Protein AF-A0A0D7DV83-F1 (afdb_monomer_lite)

Secondary structure (DSSP, 8-state):
-HHHHTTT-------SSHHHHHHHTSTT-TT--S------HHHHHHHS--PPPP---SSBTTTTB--SEEEE-TTS-EEEE---BTTB--------TTSSHHHHHHHHHHHHTTSTT-------TT-TTHHHHHHTT-----SSSSSSSS-TTPPPP-TTTTTTSHHHHHHHHHHHHH-

Foldseek 3Di:
DVVCVVVVDDDDQDDPLNVLVVQCVDPPSVPSDSDDDDDDPVNVVVPPPDDDDPQEDQDQVLLRGGALDWDADVVRRTHGHHQDDPNDRDDDDDDDPPPCPLVVVLSSVLSQVVRPPDDDDDDDPVCSNVVSCVVVVHDDADQPCPVDVDDPRHDYDDQQPVCVDPVSVVVVVVVVVVD

Structure (mmCIF, N/CA/C/O backbone):
data_AF-A0A0D7DV83-F1
#
_entry.id   AF-A0A0D7DV83-F1
#
loop_
_atom_site.group_PDB
_atom_site.id
_atom_site.type_symbol
_atom_site.label_atom_id
_atom_site.label_alt_id
_atom_site.label_comp_id
_atom_site.label_asym_id
_atom_site.label_entity_id
_atom_site.label_seq_id
_atom_site.pdbx_PDB_ins_code
_atom_site.Cartn_x
_atom_site.Cartn_y
_atom_site.Cartn_z
_atom_site.occupancy
_atom_site.B_iso_or_equiv
_atom_site.auth_seq_id
_atom_site.auth_comp_id
_atom_site.auth_asym_id
_atom_site.auth_atom_id
_atom_site.pdbx_PDB_model_num
ATOM 1 N N . GLU A 1 1 ? 45.030 -10.279 -25.864 1.00 68.06 1 GLU A N 1
ATOM 2 C CA . GLU A 1 1 ? 44.880 -11.708 -25.518 1.00 68.06 1 GLU A CA 1
ATOM 3 C C . GLU A 1 1 ? 44.738 -11.946 -24.009 1.00 68.06 1 GLU A C 1
ATOM 5 O O . GLU A 1 1 ? 43.616 -12.177 -23.578 1.00 68.06 1 GLU A O 1
ATOM 10 N N . LYS A 1 2 ? 45.790 -11.768 -23.188 1.00 74.44 2 LYS A N 1
ATOM 11 C CA . LYS A 1 2 ? 45.758 -12.030 -21.725 1.00 74.44 2 LYS A CA 1
ATOM 12 C C . LYS A 1 2 ? 44.606 -11.366 -20.948 1.00 74.44 2 LYS A C 1
ATOM 14 O O . LYS A 1 2 ? 44.021 -11.991 -20.077 1.00 74.44 2 LYS A O 1
ATOM 19 N N . VAL A 1 3 ? 44.247 -10.122 -21.278 1.00 78.25 3 VAL A N 1
ATOM 20 C CA . VAL A 1 3 ? 43.139 -9.387 -20.622 1.00 78.25 3 VAL A CA 1
ATOM 21 C C . VAL A 1 3 ? 41.758 -9.976 -20.950 1.00 78.25 3 VAL A C 1
ATOM 23 O O . VAL A 1 3 ? 40.851 -9.907 -20.130 1.00 78.25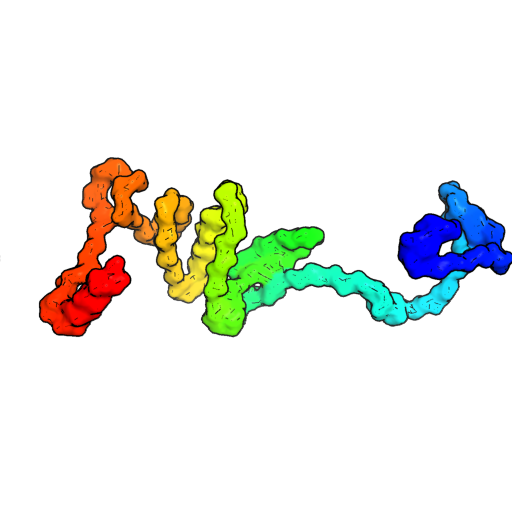 3 VAL A O 1
ATOM 26 N N . ILE A 1 4 ? 41.593 -10.552 -22.145 1.00 74.19 4 ILE A N 1
ATOM 27 C CA . ILE A 1 4 ? 40.327 -11.144 -22.607 1.00 74.19 4 ILE A CA 1
ATOM 28 C C . ILE A 1 4 ? 40.189 -12.569 -22.059 1.00 74.19 4 ILE A C 1
ATOM 30 O O . ILE A 1 4 ? 39.141 -12.919 -21.526 1.00 74.19 4 ILE A O 1
ATOM 34 N N . GLN A 1 5 ? 41.275 -13.346 -22.091 1.00 80.25 5 GLN A N 1
ATOM 35 C CA . GLN A 1 5 ? 41.336 -14.676 -21.476 1.00 80.25 5 GLN A CA 1
ATOM 36 C C . GLN A 1 5 ? 41.152 -14.631 -19.952 1.00 80.25 5 GLN A C 1
ATOM 38 O O . GLN A 1 5 ? 40.532 -15.524 -19.393 1.00 80.25 5 GLN A O 1
ATOM 43 N N . GLY A 1 6 ? 41.598 -13.561 -19.279 1.00 75.06 6 GLY A N 1
ATOM 44 C CA . GLY A 1 6 ? 41.336 -13.334 -17.850 1.00 75.06 6 GLY A CA 1
ATOM 45 C C . GLY A 1 6 ? 39.871 -13.036 -17.491 1.00 75.06 6 GLY A C 1
ATOM 46 O O . GLY A 1 6 ? 39.576 -12.810 -16.323 1.00 75.06 6 GLY A O 1
ATOM 47 N N . ARG A 1 7 ? 38.967 -12.999 -18.479 1.00 80.19 7 ARG A N 1
ATOM 48 C CA . ARG A 1 7 ? 37.507 -12.881 -18.315 1.00 80.19 7 ARG A CA 1
ATOM 49 C C . ARG A 1 7 ? 36.768 -14.116 -18.853 1.00 80.19 7 ARG A C 1
ATOM 51 O O . ARG A 1 7 ? 35.640 -13.990 -19.310 1.00 80.19 7 ARG A O 1
ATOM 58 N N . ASP A 1 8 ? 37.435 -15.270 -18.864 1.00 76.44 8 ASP A N 1
ATOM 59 C CA . ASP A 1 8 ? 36.915 -16.570 -19.319 1.00 76.44 8 ASP A CA 1
ATOM 60 C C . ASP A 1 8 ? 36.517 -16.651 -20.804 1.00 76.44 8 ASP A C 1
ATOM 62 O O . ASP A 1 8 ? 35.836 -17.581 -21.234 1.00 76.44 8 ASP A O 1
ATOM 66 N N . PHE A 1 9 ? 36.994 -15.721 -21.634 1.00 68.19 9 PHE A N 1
ATOM 67 C CA . PHE A 1 9 ? 36.820 -15.799 -23.083 1.00 68.19 9 PHE A CA 1
ATOM 68 C C . PHE A 1 9 ? 38.013 -16.488 -23.749 1.00 68.19 9 PHE A C 1
ATOM 70 O O . PHE A 1 9 ? 39.161 -16.058 -23.618 1.00 68.19 9 PHE A O 1
ATOM 77 N N . THR A 1 10 ? 37.748 -17.523 -24.547 1.00 76.38 10 THR A N 1
ATOM 78 C CA . THR A 1 10 ? 38.770 -18.141 -25.399 1.00 76.38 10 THR A CA 1
ATOM 79 C C . THR A 1 10 ? 39.093 -17.214 -26.571 1.00 76.38 10 THR A C 1
ATOM 81 O O . THR A 1 10 ? 38.262 -16.990 -27.448 1.00 76.38 10 THR A O 1
ATOM 84 N N . ALA A 1 11 ? 40.306 -16.664 -26.589 1.00 76.69 11 ALA A N 1
ATOM 85 C CA . ALA A 1 11 ? 40.811 -15.871 -27.704 1.00 76.69 11 ALA A CA 1
ATOM 86 C C . ALA A 1 11 ? 41.699 -16.732 -28.611 1.00 76.69 11 ALA A C 1
ATOM 88 O O . ALA A 1 11 ? 42.496 -17.524 -28.114 1.00 76.69 11 ALA A O 1
ATOM 89 N N . MET A 1 12 ? 41.589 -16.532 -29.924 1.00 79.50 12 MET A N 1
ATOM 90 C CA . MET A 1 12 ? 42.513 -17.072 -30.922 1.00 79.50 12 MET A CA 1
ATOM 91 C C . MET A 1 12 ? 43.077 -15.917 -31.762 1.00 79.50 12 MET A C 1
ATOM 93 O O . MET A 1 12 ? 42.339 -14.962 -32.030 1.00 79.50 12 MET A O 1
ATOM 97 N N . PRO A 1 13 ? 44.355 -15.960 -32.173 1.00 75.81 13 PRO A N 1
ATOM 98 C CA . PRO A 1 13 ? 44.886 -14.993 -33.124 1.00 75.81 13 PRO A CA 1
ATOM 99 C C . PRO A 1 13 ? 44.163 -15.147 -34.469 1.00 75.81 13 PRO A C 1
ATOM 101 O O . PRO A 1 13 ? 44.143 -16.233 -35.048 1.00 75.81 13 PRO A O 1
ATOM 104 N N . GLU A 1 14 ? 43.548 -14.067 -34.955 1.00 78.19 14 GLU A N 1
ATOM 105 C CA . GLU A 1 14 ? 42.899 -14.048 -36.269 1.00 78.19 14 GLU A CA 1
ATOM 106 C C . GLU A 1 14 ? 43.964 -14.111 -37.368 1.00 78.19 14 GLU A C 1
ATOM 108 O O . GLU A 1 14 ? 44.906 -13.319 -37.375 1.00 78.19 14 GLU A O 1
ATOM 113 N N . THR A 1 15 ? 43.812 -15.053 -38.298 1.00 76.94 15 THR A N 1
ATOM 114 C CA . THR A 1 15 ? 44.786 -15.310 -39.368 1.00 76.94 15 THR A CA 1
ATOM 115 C C . THR A 1 15 ? 44.231 -15.025 -40.757 1.00 76.94 15 THR A C 1
ATOM 117 O O . THR A 1 15 ? 44.976 -14.558 -41.612 1.00 76.94 15 THR A O 1
ATOM 120 N N . ILE A 1 16 ? 42.940 -15.274 -40.996 1.00 74.31 16 ILE A N 1
ATOM 121 C CA . ILE A 1 16 ? 42.331 -15.205 -42.331 1.00 74.31 16 ILE A CA 1
ATOM 122 C C . ILE A 1 16 ? 41.925 -13.766 -42.649 1.00 74.31 16 ILE A C 1
ATOM 124 O O . ILE A 1 16 ? 42.264 -13.250 -43.707 1.00 74.31 16 ILE A O 1
ATOM 128 N N . ASN A 1 17 ? 41.274 -13.096 -41.700 1.00 75.00 17 ASN A N 1
ATOM 129 C CA . ASN A 1 17 ? 40.831 -11.707 -41.839 1.00 75.00 17 ASN A CA 1
ATOM 130 C C . ASN A 1 17 ? 41.694 -10.756 -40.999 1.00 75.00 17 ASN A C 1
ATOM 132 O O . ASN A 1 17 ? 41.205 -9.749 -40.498 1.00 75.00 17 ASN A O 1
ATOM 136 N N . ALA A 1 18 ? 42.978 -11.075 -40.803 1.00 81.31 18 ALA A N 1
ATOM 137 C CA . ALA A 1 18 ? 43.861 -10.334 -39.898 1.00 81.31 18 ALA A CA 1
ATOM 138 C C . ALA A 1 18 ? 43.989 -8.844 -40.273 1.00 81.31 18 ALA A C 1
ATOM 140 O O . ALA A 1 18 ? 44.012 -7.980 -39.397 1.00 81.31 18 ALA A O 1
ATOM 141 N N . VAL A 1 19 ? 44.031 -8.542 -41.575 1.00 82.12 19 VAL A N 1
ATOM 142 C CA . VAL A 1 19 ? 44.117 -7.168 -42.093 1.00 82.12 19 VAL A CA 1
ATOM 143 C C . VAL A 1 19 ? 42.817 -6.406 -41.844 1.00 82.12 19 VAL A C 1
ATOM 145 O O . VAL A 1 19 ? 42.862 -5.297 -41.321 1.00 82.12 19 VAL A O 1
ATOM 148 N N . ASP A 1 20 ? 41.662 -7.011 -42.125 1.00 80.75 20 ASP A N 1
ATOM 149 C CA . ASP A 1 20 ? 40.357 -6.389 -41.875 1.00 80.75 20 ASP A CA 1
ATOM 150 C C . ASP A 1 20 ? 40.077 -6.241 -40.373 1.00 80.75 20 ASP A C 1
ATOM 152 O O . ASP A 1 20 ? 39.543 -5.228 -39.932 1.00 80.75 20 ASP A O 1
ATOM 156 N N . ALA A 1 21 ? 40.509 -7.201 -39.553 1.00 78.50 21 ALA A N 1
ATOM 157 C CA . ALA A 1 21 ? 40.456 -7.108 -38.095 1.00 78.50 21 ALA A CA 1
ATOM 158 C C . ALA A 1 21 ? 41.275 -5.944 -37.552 1.00 78.50 21 ALA A C 1
ATOM 160 O O . ALA A 1 21 ? 40.834 -5.235 -36.647 1.00 78.50 21 ALA A O 1
ATOM 161 N N . TRP A 1 22 ? 42.459 -5.731 -38.121 1.00 82.94 22 TRP A N 1
ATOM 162 C CA . TRP A 1 22 ? 43.294 -4.598 -37.771 1.00 82.94 22 TRP A CA 1
ATOM 163 C C . TRP A 1 22 ? 42.674 -3.279 -38.248 1.00 82.94 22 TRP A C 1
ATOM 165 O O . TRP A 1 22 ? 42.548 -2.350 -37.451 1.00 82.94 22 TRP A O 1
ATOM 175 N N . LEU A 1 23 ? 42.201 -3.203 -39.496 1.00 82.88 23 LEU A N 1
ATOM 176 C CA . LEU A 1 23 ? 41.534 -2.015 -40.037 1.00 82.88 23 LEU A CA 1
ATOM 177 C C . LEU A 1 23 ? 40.273 -1.646 -39.242 1.00 82.88 23 LEU A C 1
ATOM 179 O O . LEU A 1 23 ? 40.065 -0.471 -38.958 1.00 82.88 23 LEU A O 1
ATOM 183 N N . GLY A 1 24 ? 39.477 -2.627 -38.809 1.00 79.25 24 GLY A N 1
ATOM 184 C CA . GLY A 1 24 ? 38.272 -2.411 -37.999 1.00 79.25 24 GLY A CA 1
ATOM 185 C C . GLY A 1 24 ? 38.554 -1.913 -36.579 1.00 79.25 24 GLY A C 1
ATOM 186 O O . GLY A 1 24 ? 37.657 -1.395 -35.916 1.00 79.25 24 GLY A O 1
ATOM 187 N N . SER A 1 25 ? 39.802 -2.025 -36.110 1.00 78.44 25 SER A N 1
ATOM 188 C CA . SER A 1 25 ? 40.236 -1.439 -34.837 1.00 78.44 25 SER A CA 1
ATOM 189 C C . SER A 1 25 ? 40.543 0.062 -34.932 1.00 78.44 25 SER A C 1
ATOM 191 O O . SER A 1 25 ? 40.649 0.731 -33.902 1.00 78.44 25 SER A O 1
ATOM 193 N N . LEU A 1 26 ? 40.665 0.609 -36.151 1.00 82.19 26 LEU A N 1
ATOM 194 C CA . LEU A 1 26 ? 40.924 2.029 -36.376 1.00 82.19 26 LEU A CA 1
ATOM 195 C C . LEU A 1 26 ? 39.620 2.843 -36.290 1.00 82.19 26 LEU A C 1
ATOM 197 O O . LEU A 1 26 ? 38.652 2.541 -36.998 1.00 82.19 26 LEU A O 1
ATOM 201 N N . PRO A 1 27 ? 39.577 3.923 -35.487 1.00 74.88 27 PRO A N 1
ATOM 202 C CA . PRO A 1 27 ? 38.419 4.811 -35.437 1.00 74.88 27 PRO A CA 1
ATOM 203 C C . PRO A 1 27 ? 38.023 5.312 -36.837 1.00 74.88 27 PRO A C 1
ATOM 205 O O . PRO A 1 27 ? 38.855 5.832 -37.578 1.00 74.88 27 PRO A O 1
ATOM 208 N N . GLY A 1 28 ? 36.748 5.153 -37.205 1.00 77.50 28 GLY A N 1
ATOM 209 C CA . GLY A 1 28 ? 36.202 5.590 -38.499 1.00 77.50 28 GLY A CA 1
ATOM 210 C C . GLY A 1 28 ? 36.191 4.531 -39.612 1.00 77.50 28 GLY A C 1
ATOM 211 O O . GLY A 1 28 ? 35.527 4.744 -40.623 1.00 77.50 28 GLY A O 1
ATOM 212 N N . HIS A 1 29 ? 36.832 3.372 -39.429 1.00 73.38 29 HIS A N 1
ATOM 213 C CA . HIS A 1 29 ? 36.799 2.260 -40.393 1.00 73.38 29 HIS A CA 1
ATOM 214 C C . HIS A 1 29 ? 35.695 1.236 -40.066 1.00 73.38 29 HIS A C 1
ATOM 216 O O . HIS A 1 29 ? 35.953 0.087 -39.723 1.00 73.38 29 HIS A O 1
ATOM 222 N N . VAL A 1 30 ? 34.428 1.641 -40.205 1.00 65.75 30 VAL A N 1
ATOM 223 C CA . VAL A 1 30 ? 33.246 0.819 -39.841 1.00 65.75 30 VAL A CA 1
ATOM 224 C C . VAL A 1 30 ? 32.962 -0.373 -40.771 1.00 65.75 30 VAL A C 1
ATOM 226 O O . VAL A 1 30 ? 32.130 -1.217 -40.449 1.00 65.75 30 VAL A O 1
ATOM 229 N N . TYR A 1 31 ? 33.626 -0.446 -41.927 1.00 68.88 31 TYR A N 1
ATOM 230 C CA . TYR A 1 31 ? 33.357 -1.453 -42.964 1.00 68.88 31 TYR A CA 1
ATOM 231 C C . TYR A 1 31 ? 34.206 -2.721 -42.844 1.00 68.88 31 TYR A C 1
ATOM 233 O O . TYR A 1 31 ? 33.860 -3.743 -43.433 1.00 68.88 31 TYR A O 1
ATOM 241 N N . ALA A 1 32 ? 35.305 -2.674 -42.092 1.00 71.12 32 ALA A N 1
ATOM 242 C CA . ALA A 1 32 ? 36.201 -3.809 -41.941 1.00 71.12 32 ALA A CA 1
ATOM 243 C C . ALA A 1 32 ? 35.634 -4.764 -40.875 1.00 71.12 32 ALA A C 1
ATOM 245 O O . ALA A 1 32 ? 35.841 -4.593 -39.674 1.00 71.12 32 ALA A O 1
ATOM 246 N N . ASN A 1 33 ? 34.817 -5.724 -41.319 1.00 61.81 33 ASN A N 1
ATOM 247 C CA . ASN A 1 33 ? 34.103 -6.655 -40.451 1.0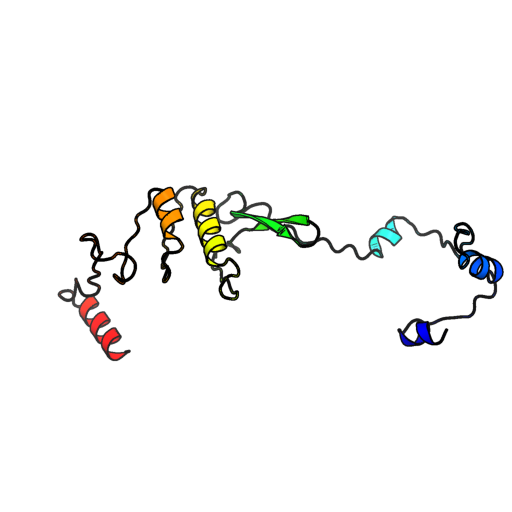0 61.81 33 ASN A CA 1
ATOM 248 C C . ASN A 1 33 ? 34.699 -8.065 -40.554 1.00 61.81 33 ASN A C 1
ATOM 250 O O . ASN A 1 33 ? 34.698 -8.681 -41.616 1.00 61.81 33 ASN A O 1
ATOM 254 N N . VAL A 1 34 ? 35.187 -8.585 -39.429 1.00 63.03 34 VAL A N 1
ATOM 255 C CA . VAL A 1 34 ? 36.049 -9.778 -39.386 1.00 63.03 34 VAL A CA 1
ATOM 256 C C . VAL A 1 34 ? 35.282 -11.087 -39.568 1.00 63.03 34 VAL A C 1
ATOM 258 O O . VAL A 1 34 ? 35.910 -12.103 -39.831 1.00 63.03 34 VAL A O 1
ATOM 261 N N . ARG A 1 35 ? 33.946 -11.094 -39.486 1.00 60.97 35 ARG A N 1
ATOM 262 C CA . ARG A 1 35 ? 33.056 -12.191 -39.921 1.00 60.97 35 ARG A CA 1
ATOM 263 C C . ARG A 1 35 ? 31.614 -11.762 -39.669 1.00 60.97 35 ARG A C 1
ATOM 265 O O . ARG A 1 35 ? 31.218 -11.588 -38.521 1.00 60.97 35 ARG A O 1
ATOM 272 N N . GLN A 1 36 ? 30.810 -11.670 -40.724 1.00 64.56 36 GLN A N 1
ATOM 273 C CA . GLN A 1 36 ? 29.352 -11.599 -40.614 1.00 64.56 36 GLN A CA 1
ATOM 274 C C . GLN A 1 36 ? 28.771 -12.979 -40.936 1.00 64.56 36 GLN A C 1
ATOM 276 O O . GLN A 1 36 ? 28.452 -13.238 -42.097 1.00 64.56 36 GLN A O 1
ATOM 281 N N . PRO A 1 37 ? 28.664 -13.912 -39.972 1.00 65.25 37 PRO A N 1
ATOM 282 C CA . PRO A 1 37 ? 27.875 -15.105 -40.218 1.00 65.25 37 PRO A CA 1
ATOM 283 C C . PRO A 1 37 ? 26.427 -14.650 -40.452 1.00 65.25 37 PRO A C 1
ATOM 285 O O . PRO A 1 37 ? 25.881 -13.938 -39.602 1.00 65.25 37 PRO A O 1
ATOM 288 N N . PRO A 1 38 ? 25.795 -15.001 -41.585 1.00 71.56 38 PRO A N 1
ATOM 289 C CA . PRO A 1 38 ? 24.388 -14.704 -41.778 1.00 71.56 38 PRO A CA 1
ATOM 290 C C . PRO A 1 38 ? 23.608 -15.452 -40.699 1.00 71.56 38 PRO A C 1
ATOM 292 O O . PRO A 1 38 ? 23.526 -16.680 -40.693 1.00 71.56 38 PRO A O 1
ATOM 295 N N . ILE A 1 39 ? 23.072 -14.698 -39.750 1.00 78.56 39 ILE A N 1
ATOM 296 C CA . ILE A 1 39 ? 22.183 -15.208 -38.723 1.00 78.56 39 ILE A CA 1
ATOM 297 C C . ILE A 1 39 ? 20.751 -14.919 -39.154 1.00 78.56 39 ILE A C 1
ATOM 299 O O . ILE A 1 39 ? 20.432 -13.811 -39.587 1.00 78.56 39 ILE A O 1
ATOM 303 N N . SER A 1 40 ? 19.869 -15.910 -39.054 1.00 87.88 40 SER A N 1
ATOM 304 C CA . SER A 1 40 ? 18.449 -15.651 -39.268 1.00 87.88 40 SER A CA 1
ATOM 305 C C . SER A 1 40 ? 17.926 -14.745 -38.151 1.00 87.88 40 SER A C 1
ATOM 307 O O . SER A 1 40 ? 18.316 -14.887 -36.991 1.00 87.88 40 SER A O 1
ATOM 309 N N . THR A 1 41 ? 16.991 -13.847 -38.468 1.00 78.88 41 THR A N 1
ATOM 310 C CA . THR A 1 41 ? 16.311 -13.011 -37.460 1.00 78.88 41 THR A CA 1
ATOM 311 C C . THR A 1 41 ? 15.701 -13.858 -36.339 1.00 78.88 41 THR A C 1
ATOM 313 O O . THR A 1 41 ? 15.656 -13.429 -35.193 1.00 78.88 41 THR A O 1
ATOM 316 N N . LEU A 1 42 ? 15.296 -15.091 -36.654 1.00 82.06 42 LEU A N 1
ATOM 317 C CA . LEU A 1 42 ? 14.736 -16.057 -35.713 1.00 82.06 42 LEU A CA 1
ATOM 318 C C . LEU A 1 42 ? 15.796 -16.619 -34.750 1.00 82.06 42 LEU A C 1
ATOM 320 O O . LEU A 1 42 ? 15.560 -16.677 -33.548 1.00 82.06 42 LEU A O 1
ATOM 324 N N . ASN A 1 43 ? 16.989 -16.970 -35.240 1.00 83.69 43 ASN A N 1
ATOM 325 C CA . ASN A 1 43 ? 18.100 -17.382 -34.375 1.00 83.69 43 ASN A CA 1
ATOM 326 C C . ASN A 1 43 ? 18.600 -16.213 -33.520 1.00 83.69 43 ASN A C 1
ATOM 328 O O . ASN A 1 43 ? 18.936 -16.402 -32.356 1.00 83.69 43 ASN A O 1
ATOM 332 N N . LEU A 1 44 ? 18.605 -15.001 -34.078 1.00 80.19 44 LEU A N 1
ATOM 333 C CA . LEU A 1 44 ? 18.936 -13.790 -33.338 1.00 80.19 44 LEU A CA 1
ATOM 334 C C . LEU A 1 44 ? 17.917 -13.531 -32.216 1.00 80.19 44 LEU A C 1
ATOM 336 O O . LEU A 1 44 ? 18.322 -13.324 -31.079 1.00 80.19 44 LEU A O 1
ATOM 340 N N . ALA A 1 45 ? 16.615 -13.618 -32.497 1.00 81.06 45 ALA A N 1
ATOM 341 C CA . ALA A 1 45 ? 15.563 -13.438 -31.494 1.00 81.06 45 ALA A CA 1
ATOM 342 C C . ALA A 1 45 ? 15.670 -14.433 -30.324 1.00 81.06 45 ALA A C 1
ATOM 344 O O . ALA A 1 45 ? 15.420 -14.050 -29.187 1.00 81.06 45 ALA A O 1
ATOM 345 N N . HIS A 1 46 ? 16.086 -15.679 -30.580 1.00 77.19 46 HIS A N 1
ATOM 346 C CA . HIS A 1 46 ? 16.290 -16.685 -29.529 1.00 77.19 46 HIS A CA 1
ATOM 347 C C . HIS A 1 46 ? 17.577 -16.497 -28.715 1.00 77.19 46 HIS A C 1
ATOM 349 O O . HIS A 1 46 ? 17.661 -16.998 -27.597 1.00 77.19 46 HIS A O 1
ATOM 355 N N . MET A 1 47 ? 18.586 -15.821 -29.267 1.00 76.75 47 MET A N 1
ATOM 356 C CA . MET A 1 47 ? 19.865 -15.601 -28.585 1.00 76.75 47 MET A CA 1
ATOM 357 C C . MET A 1 47 ? 19.975 -14.230 -27.924 1.00 76.75 47 MET A C 1
ATOM 359 O O . MET A 1 47 ? 20.822 -14.057 -27.049 1.00 76.75 47 MET A O 1
ATOM 363 N N . ILE A 1 48 ? 19.155 -13.252 -28.324 1.00 76.88 48 ILE A N 1
ATOM 364 C CA . ILE A 1 48 ? 19.120 -11.959 -27.644 1.00 76.88 48 ILE A CA 1
ATOM 365 C C . ILE A 1 48 ? 18.491 -12.172 -26.262 1.00 76.88 48 ILE A C 1
ATOM 367 O O . ILE A 1 48 ? 17.331 -12.580 -26.179 1.00 76.88 48 ILE A O 1
ATOM 371 N N . PRO A 1 49 ? 19.204 -11.851 -25.168 1.00 64.94 49 PRO A N 1
ATOM 372 C CA . PRO A 1 49 ? 18.601 -11.823 -23.848 1.00 64.94 49 PRO A CA 1
ATOM 373 C C . PRO A 1 49 ? 17.626 -10.640 -23.787 1.00 64.94 49 PRO A C 1
ATOM 375 O O . PRO A 1 49 ? 18.012 -9.506 -23.514 1.00 64.94 49 PRO A O 1
ATOM 378 N N . LEU A 1 50 ? 16.352 -10.894 -24.086 1.00 65.56 50 LEU A N 1
ATOM 379 C CA . LEU A 1 50 ? 15.273 -9.931 -23.898 1.00 65.56 50 LEU A CA 1
ATOM 380 C C . LEU A 1 50 ? 14.737 -10.085 -22.474 1.00 65.56 50 LEU A C 1
ATOM 382 O O . LEU A 1 50 ? 13.865 -10.909 -22.211 1.00 65.56 50 LEU A O 1
ATOM 386 N N . SER A 1 51 ? 15.257 -9.294 -21.539 1.00 68.31 51 SER A N 1
ATOM 387 C CA . SER A 1 51 ? 14.583 -9.062 -20.264 1.00 68.31 51 SER A CA 1
ATOM 388 C C . SER A 1 51 ? 13.694 -7.828 -20.403 1.00 68.31 51 SER A C 1
ATOM 390 O O . SER A 1 51 ? 14.162 -6.721 -20.660 1.00 68.31 51 SER A O 1
ATOM 392 N N . ALA A 1 52 ? 12.385 -8.017 -20.259 1.00 68.12 52 ALA A N 1
ATOM 393 C CA . ALA A 1 52 ? 11.449 -6.916 -20.077 1.00 68.12 52 ALA A CA 1
ATOM 394 C C . ALA A 1 52 ? 11.079 -6.835 -18.598 1.00 68.12 52 ALA A C 1
ATOM 396 O O . ALA A 1 52 ? 10.883 -7.858 -17.939 1.00 68.12 52 ALA A O 1
ATOM 397 N N . VAL A 1 53 ? 10.974 -5.616 -18.073 1.00 78.94 53 VAL A N 1
ATOM 398 C CA . VAL A 1 53 ? 10.461 -5.412 -16.720 1.00 78.94 53 VAL A CA 1
ATOM 399 C C . VAL A 1 53 ? 8.993 -5.834 -16.707 1.00 78.94 53 VAL A C 1
ATOM 401 O O . VAL A 1 53 ? 8.201 -5.357 -17.520 1.00 78.94 53 VAL A O 1
ATOM 404 N N . TRP A 1 54 ? 8.627 -6.747 -15.806 1.00 86.00 54 TRP A N 1
ATOM 405 C CA . TRP A 1 54 ? 7.236 -7.162 -15.650 1.00 86.00 54 TRP A CA 1
ATOM 406 C C . TRP A 1 54 ? 6.376 -5.953 -15.263 1.00 86.00 54 TRP A C 1
ATOM 408 O O . TRP A 1 54 ? 6.624 -5.302 -14.251 1.00 86.00 54 TRP A O 1
ATOM 418 N N . ALA A 1 55 ? 5.366 -5.645 -16.078 1.00 89.81 55 ALA A N 1
ATOM 419 C CA . ALA A 1 55 ? 4.550 -4.436 -15.949 1.00 89.81 55 ALA A CA 1
ATOM 420 C C . ALA A 1 55 ? 3.383 -4.570 -14.949 1.00 89.81 55 ALA A C 1
ATOM 422 O O . ALA A 1 55 ? 2.534 -3.676 -14.894 1.00 89.81 55 ALA A O 1
ATOM 423 N N . GLY A 1 56 ? 3.332 -5.664 -14.181 1.00 91.94 56 GLY A N 1
ATOM 424 C CA . GLY A 1 56 ? 2.237 -5.982 -13.263 1.00 91.94 56 GLY A CA 1
ATOM 425 C C . GLY A 1 56 ? 0.962 -6.474 -13.970 1.00 91.94 56 GLY A C 1
ATOM 426 O O . GLY A 1 56 ? 0.898 -6.469 -15.204 1.00 91.94 56 GLY A O 1
ATOM 427 N N . PRO A 1 57 ? -0.055 -6.919 -13.212 1.00 92.75 57 PRO A N 1
ATOM 428 C CA . PRO A 1 57 ? -1.323 -7.385 -13.770 1.00 92.75 57 PRO A CA 1
ATOM 429 C C . PRO A 1 57 ? -2.133 -6.232 -14.381 1.00 92.75 57 PRO A C 1
ATOM 431 O O . PRO A 1 57 ? -2.094 -5.096 -13.908 1.00 92.75 57 PRO A O 1
ATOM 434 N N . GLU A 1 58 ? -2.901 -6.511 -15.437 1.00 93.31 58 GLU A N 1
ATOM 435 C CA . GLU A 1 58 ? -3.716 -5.486 -16.108 1.00 93.31 58 GLU A CA 1
ATOM 436 C C . GLU A 1 58 ? -4.868 -4.962 -15.244 1.00 93.31 58 GLU A C 1
ATOM 438 O O . GLU A 1 58 ? -5.301 -3.823 -15.432 1.00 93.31 58 GLU A O 1
ATOM 443 N N . ARG A 1 59 ? -5.358 -5.788 -14.313 1.00 95.19 59 ARG A N 1
ATOM 444 C CA . ARG A 1 59 ? -6.489 -5.534 -13.414 1.00 95.19 59 ARG A CA 1
ATOM 445 C C . ARG A 1 59 ? -6.254 -6.204 -12.063 1.00 95.19 59 ARG A C 1
ATOM 447 O O . ARG A 1 59 ? -5.443 -7.118 -11.947 1.00 95.19 59 ARG A O 1
ATOM 454 N N . ASP A 1 60 ? -6.968 -5.744 -11.046 1.00 95.69 60 ASP A N 1
ATOM 455 C CA . ASP A 1 60 ? -7.142 -6.487 -9.802 1.00 95.69 60 ASP A CA 1
ATOM 456 C C . ASP A 1 60 ? -8.269 -7.512 -10.019 1.00 95.69 60 ASP A C 1
ATOM 458 O O . ASP A 1 60 ? -9.426 -7.131 -10.221 1.00 95.69 60 ASP A O 1
ATOM 462 N N . GLU A 1 61 ? -7.917 -8.801 -10.085 1.00 94.44 61 GLU A N 1
ATOM 463 C CA . GLU A 1 61 ? -8.869 -9.878 -10.393 1.00 94.44 61 GLU A CA 1
ATOM 464 C C . GLU A 1 61 ? -9.904 -10.069 -9.282 1.00 94.44 61 GLU A C 1
ATOM 466 O O . GLU A 1 61 ? -11.080 -10.265 -9.582 1.00 94.44 61 GLU A O 1
ATOM 471 N N . HIS A 1 62 ? -9.491 -9.940 -8.016 1.00 95.31 62 HIS A N 1
ATOM 472 C CA . HIS A 1 62 ? -10.378 -10.085 -6.863 1.00 95.31 62 HIS A CA 1
ATOM 473 C C . HIS A 1 62 ? -11.473 -9.025 -6.854 1.00 95.31 62 HIS A C 1
ATOM 475 O O . HIS A 1 62 ? -12.653 -9.327 -6.691 1.00 95.31 62 HIS A O 1
ATOM 481 N N . LEU A 1 63 ? -11.079 -7.771 -7.073 1.00 94.94 63 LEU A N 1
ATOM 482 C CA . LEU A 1 63 ? -12.004 -6.643 -7.094 1.00 94.94 63 LEU A CA 1
ATOM 483 C C . LEU A 1 63 ? -12.717 -6.482 -8.442 1.00 94.94 63 LEU A C 1
ATOM 485 O O . LEU A 1 63 ? -13.570 -5.604 -8.581 1.00 94.94 63 LEU A O 1
ATOM 489 N N . ALA A 1 64 ? -12.343 -7.278 -9.450 1.00 95.25 64 ALA A N 1
ATOM 490 C CA . ALA A 1 64 ? -12.760 -7.125 -10.840 1.00 95.25 64 ALA A CA 1
ATOM 491 C C . ALA A 1 64 ? -12.620 -5.669 -11.340 1.00 95.25 64 ALA A C 1
ATOM 493 O O . ALA A 1 64 ? -13.454 -5.160 -12.095 1.00 95.25 64 ALA A O 1
ATOM 494 N N . ALA A 1 65 ? -11.545 -4.980 -10.951 1.00 96.00 65 ALA A N 1
ATOM 495 C CA . ALA A 1 65 ? -11.377 -3.534 -11.118 1.00 96.00 65 ALA A CA 1
ATOM 496 C C . ALA A 1 65 ? -10.003 -3.171 -11.724 1.00 96.00 65 ALA A C 1
ATOM 498 O O . ALA A 1 65 ? -9.138 -4.038 -11.853 1.00 96.00 65 ALA A O 1
ATOM 499 N N . PRO A 1 66 ? -9.779 -1.917 -12.168 1.00 96.88 66 PRO A N 1
ATOM 500 C CA . PRO A 1 66 ? -8.444 -1.456 -12.563 1.00 96.88 66 PRO A CA 1
ATOM 501 C C . PRO A 1 66 ? -7.421 -1.609 -11.420 1.00 96.88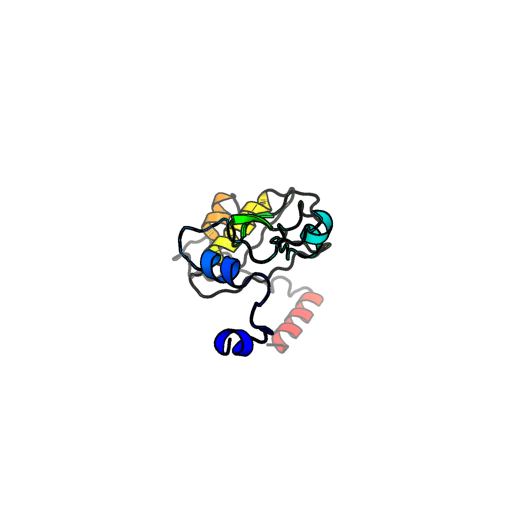 66 PRO A C 1
ATOM 503 O O . PRO A 1 66 ? -7.834 -1.655 -10.266 1.00 96.88 66 PRO A O 1
ATOM 506 N N . PRO A 1 67 ? -6.106 -1.647 -11.706 1.00 97.06 67 PRO A N 1
ATOM 507 C CA . PRO A 1 67 ? -5.073 -1.721 -10.675 1.00 97.06 67 PRO A CA 1
ATOM 508 C C . PRO A 1 67 ? -5.116 -0.498 -9.750 1.00 97.06 67 PRO A C 1
ATOM 510 O O . PRO A 1 67 ? -5.538 0.598 -10.146 1.00 97.06 67 PRO A O 1
ATOM 513 N N . LEU A 1 68 ? -4.620 -0.675 -8.522 1.00 97.25 68 LEU A N 1
ATOM 514 C CA . LEU A 1 68 ? -4.667 0.343 -7.476 1.00 97.25 68 LEU A CA 1
ATOM 515 C C . LEU A 1 68 ? -3.961 1.625 -7.912 1.00 97.25 68 LEU A C 1
ATOM 517 O O . LEU A 1 68 ? -4.509 2.710 -7.742 1.00 97.25 68 LEU A O 1
ATOM 521 N N . LEU A 1 69 ? -2.758 1.514 -8.472 1.00 96.62 69 LEU A N 1
ATOM 522 C CA . LEU A 1 69 ? -2.002 2.659 -8.973 1.00 96.62 69 LEU A CA 1
ATOM 523 C C . LEU A 1 69 ? -1.011 2.255 -10.061 1.00 96.62 69 LEU A C 1
ATOM 525 O O . LEU A 1 69 ? -0.695 1.079 -10.242 1.00 96.62 69 LEU A O 1
ATOM 529 N N . PHE A 1 70 ? -0.501 3.266 -10.759 1.00 95.19 70 PHE A N 1
ATOM 530 C CA . PHE A 1 70 ? 0.588 3.117 -11.712 1.00 95.19 70 PHE A CA 1
ATOM 531 C C . PHE A 1 70 ? 1.878 3.671 -11.109 1.00 95.19 70 PHE A C 1
ATOM 533 O O . PHE A 1 70 ? 1.943 4.838 -10.724 1.00 95.19 70 PHE A O 1
ATOM 540 N N . GLY A 1 71 ? 2.898 2.823 -11.030 1.00 92.69 71 GLY A N 1
ATOM 541 C CA . GLY A 1 71 ? 4.265 3.190 -10.690 1.00 92.69 71 GLY A CA 1
ATOM 542 C C . GLY A 1 71 ? 5.138 3.303 -11.936 1.00 92.69 71 GLY A C 1
ATOM 543 O O . GLY A 1 71 ? 4.787 2.828 -13.015 1.00 92.69 71 GLY A O 1
ATOM 544 N N . LYS A 1 72 ? 6.308 3.917 -11.784 1.00 90.94 72 LYS A N 1
ATOM 545 C CA . LYS A 1 72 ? 7.355 3.924 -12.807 1.00 90.94 72 LYS A CA 1
ATOM 546 C C . LYS A 1 72 ? 8.466 2.980 -12.362 1.00 90.94 72 LYS A C 1
ATOM 548 O O . LYS A 1 72 ? 9.018 3.179 -11.282 1.00 90.94 72 LYS A O 1
ATOM 553 N N . THR A 1 73 ? 8.806 1.986 -13.178 1.00 87.19 73 THR A N 1
ATOM 554 C CA . THR A 1 73 ? 9.968 1.133 -12.901 1.00 87.19 73 THR A CA 1
ATOM 555 C C . THR A 1 73 ? 11.268 1.819 -13.293 1.00 87.19 73 THR A C 1
ATOM 557 O O . THR A 1 73 ? 11.296 2.808 -14.038 1.00 87.19 73 THR A O 1
ATOM 560 N N . GLU A 1 74 ? 12.374 1.223 -12.865 1.00 79.62 74 GLU A N 1
ATOM 561 C CA . GLU A 1 74 ? 13.661 1.441 -13.510 1.00 79.62 74 GLU A CA 1
ATOM 562 C C . GLU A 1 74 ? 13.530 1.154 -15.021 1.00 79.62 74 GLU A C 1
ATOM 564 O O . GLU A 1 74 ? 12.865 0.198 -15.427 1.00 79.62 74 GLU A O 1
ATOM 569 N N . GLY A 1 75 ? 14.039 2.052 -15.869 1.00 80.44 75 GLY A N 1
ATOM 570 C CA . GLY A 1 75 ? 13.837 1.984 -17.326 1.00 80.44 75 GLY A CA 1
ATOM 571 C C . GLY A 1 75 ? 12.540 2.617 -17.857 1.00 80.44 75 GLY A C 1
ATOM 572 O O . GLY A 1 75 ? 12.273 2.533 -19.049 1.00 80.44 75 GLY A O 1
ATOM 573 N N . SER A 1 76 ? 11.755 3.307 -17.019 1.00 82.00 76 SER A N 1
ATOM 574 C CA . SER A 1 76 ? 10.538 4.044 -17.422 1.00 82.00 76 SER A CA 1
ATOM 575 C C . SER A 1 76 ? 9.373 3.192 -17.938 1.00 82.00 76 SER A C 1
ATOM 577 O O . SER A 1 76 ? 8.472 3.727 -18.582 1.00 82.00 76 SER A O 1
ATOM 579 N N . THR A 1 77 ? 9.342 1.898 -17.613 1.00 85.75 77 THR A N 1
ATOM 580 C CA . THR A 1 77 ? 8.176 1.057 -17.910 1.00 85.75 77 THR A CA 1
ATOM 581 C C . THR A 1 77 ? 7.060 1.367 -16.900 1.00 85.75 77 THR A C 1
ATOM 583 O O . THR A 1 77 ? 7.326 1.412 -15.695 1.00 85.75 77 THR A O 1
ATOM 586 N N . PRO A 1 78 ? 5.814 1.623 -17.342 1.00 90.56 78 PRO A N 1
ATOM 587 C CA . PRO A 1 78 ? 4.678 1.736 -16.432 1.00 90.56 78 PRO A CA 1
ATOM 588 C C . PRO A 1 78 ? 4.414 0.403 -15.721 1.00 90.56 78 PRO A C 1
ATOM 590 O O . PRO A 1 78 ? 4.239 -0.624 -16.374 1.00 90.56 78 PRO A O 1
ATOM 593 N N . PHE A 1 79 ? 4.345 0.428 -14.393 1.00 94.69 79 PHE A N 1
ATOM 594 C CA . PHE A 1 79 ? 4.025 -0.724 -13.554 1.00 94.69 79 PHE A CA 1
ATOM 595 C C . PHE A 1 79 ? 2.633 -0.590 -12.956 1.00 94.69 79 PHE A C 1
ATOM 597 O O . PHE A 1 79 ? 2.319 0.417 -12.328 1.00 94.69 79 PHE A O 1
ATOM 604 N N . ARG A 1 80 ? 1.806 -1.613 -13.132 1.00 96.06 80 ARG A N 1
ATOM 605 C CA . ARG A 1 80 ? 0.460 -1.708 -12.572 1.00 96.06 80 ARG A CA 1
ATOM 606 C C . ARG A 1 80 ? 0.533 -2.401 -11.224 1.00 96.06 80 ARG A C 1
ATOM 608 O O . ARG A 1 80 ? 0.865 -3.578 -11.147 1.00 96.06 80 ARG A O 1
ATOM 615 N N . PHE A 1 81 ? 0.228 -1.668 -10.165 1.00 95.56 81 PHE A N 1
ATOM 616 C CA . PHE A 1 81 ? 0.248 -2.208 -8.815 1.00 95.56 81 PHE A CA 1
ATOM 617 C C . PHE A 1 81 ? -1.161 -2.623 -8.388 1.00 95.56 81 PHE A C 1
ATOM 619 O O . PHE A 1 81 ? -2.041 -1.771 -8.277 1.00 95.56 81 PHE A O 1
ATOM 626 N N . SER A 1 82 ? -1.352 -3.916 -8.129 1.00 95.75 82 SER A N 1
ATOM 627 C CA . SER A 1 82 ? -2.552 -4.492 -7.505 1.00 95.75 82 SER A CA 1
ATOM 628 C C . SER A 1 82 ? -2.170 -5.113 -6.163 1.00 95.75 82 SER A C 1
ATOM 630 O O . SER A 1 82 ? -1.060 -5.623 -6.022 1.00 95.75 82 SER A O 1
ATOM 632 N N . LE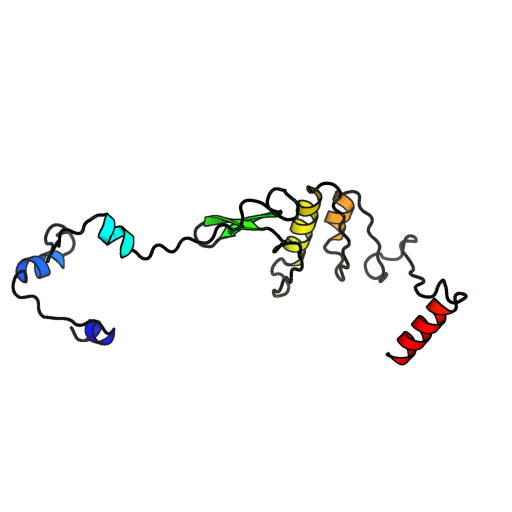U A 1 83 ? -3.072 -5.049 -5.180 1.00 94.44 83 LEU A N 1
ATOM 633 C CA . LEU A 1 83 ? -2.806 -5.562 -3.829 1.00 94.44 83 LEU A CA 1
ATOM 634 C C . LEU A 1 83 ? -3.051 -7.062 -3.715 1.00 94.44 83 LEU A C 1
ATOM 636 O O . LEU A 1 83 ? -2.374 -7.728 -2.936 1.00 94.44 83 LEU A O 1
ATOM 640 N N . HIS A 1 84 ? -4.036 -7.572 -4.455 1.00 95.88 84 HIS A N 1
ATOM 641 C CA . HIS A 1 84 ? -4.520 -8.929 -4.268 1.00 95.88 84 HIS A CA 1
ATOM 642 C C . HIS A 1 84 ? -3.689 -9.950 -5.041 1.00 95.88 84 HIS A C 1
ATOM 644 O O . HIS A 1 84 ? -3.399 -9.780 -6.228 1.00 95.88 84 HIS A O 1
ATOM 650 N N . VAL A 1 85 ? -3.366 -11.046 -4.360 1.00 92.88 85 VAL A N 1
ATOM 651 C CA . VAL A 1 85 ? -2.938 -12.305 -4.969 1.00 92.88 85 VAL A CA 1
ATOM 652 C C . VAL A 1 85 ? -4.021 -13.330 -4.659 1.00 92.88 85 VAL A C 1
ATOM 654 O O . VAL A 1 85 ? -4.203 -13.709 -3.503 1.00 92.88 85 VAL A O 1
ATOM 657 N N . GLY A 1 86 ? -4.778 -13.742 -5.678 1.00 92.62 86 GLY A N 1
ATOM 658 C CA . GLY A 1 86 ? -6.049 -14.424 -5.436 1.00 92.62 86 GLY A CA 1
ATOM 659 C C . GLY A 1 86 ? -7.006 -13.466 -4.733 1.00 92.62 86 GLY A C 1
ATOM 660 O O . GLY A 1 86 ? -7.228 -12.372 -5.231 1.00 92.62 86 GLY A O 1
ATOM 661 N N . ASP A 1 87 ? -7.527 -13.846 -3.573 1.00 93.88 87 ASP A N 1
ATOM 662 C CA . ASP A 1 87 ? -8.417 -13.043 -2.726 1.00 93.88 87 ASP A CA 1
ATOM 663 C C . ASP A 1 87 ? -7.713 -12.337 -1.552 1.00 93.88 87 ASP A C 1
ATOM 665 O O . ASP A 1 87 ? -8.346 -11.606 -0.792 1.00 93.88 87 ASP A O 1
ATOM 669 N N . VAL A 1 88 ? -6.397 -12.508 -1.400 1.00 95.62 88 VAL A N 1
ATOM 670 C CA . VAL A 1 88 ? -5.640 -11.986 -0.253 1.00 95.62 88 VAL A CA 1
ATOM 671 C C . VAL A 1 88 ? -4.910 -10.695 -0.616 1.00 95.62 88 VAL A C 1
ATOM 673 O O . VAL A 1 88 ? -4.065 -10.691 -1.506 1.00 95.62 88 VAL A O 1
ATOM 676 N N . GLY A 1 89 ? -5.189 -9.607 0.114 1.00 93.25 89 GLY A N 1
ATOM 677 C CA . GLY A 1 89 ? -4.595 -8.273 -0.091 1.00 93.25 89 GLY A CA 1
ATOM 678 C C . GLY A 1 89 ? -3.553 -7.830 0.952 1.00 93.25 89 GLY A C 1
ATOM 679 O O . GLY A 1 89 ? -3.265 -6.636 1.070 1.00 93.25 89 GLY A O 1
ATOM 680 N N . HIS A 1 90 ? -3.014 -8.742 1.769 1.00 95.88 90 HIS A N 1
ATOM 681 C CA . HIS A 1 90 ? -2.050 -8.388 2.819 1.00 95.88 90 HIS A CA 1
ATOM 682 C C . HIS A 1 90 ? -0.746 -7.837 2.238 1.00 95.88 90 HIS A C 1
ATOM 684 O O . HIS A 1 90 ? -0.089 -8.476 1.423 1.00 95.88 90 HIS A O 1
ATOM 690 N N . THR A 1 91 ? -0.349 -6.650 2.699 1.00 94.88 91 THR A N 1
ATOM 691 C CA . THR A 1 91 ? 0.813 -5.928 2.174 1.00 94.88 91 THR A CA 1
ATOM 692 C C . THR A 1 91 ? 1.664 -5.387 3.318 1.00 94.88 91 THR A C 1
ATOM 694 O O . THR A 1 91 ? 1.143 -4.764 4.240 1.00 94.88 91 THR A O 1
ATOM 697 N N . LEU A 1 92 ? 2.983 -5.583 3.235 1.00 95.56 92 LEU A N 1
ATOM 698 C CA . LEU A 1 92 ? 3.968 -5.016 4.156 1.00 95.56 92 LEU A CA 1
ATOM 699 C C . LEU A 1 92 ? 4.825 -3.982 3.419 1.00 95.56 92 LEU A C 1
ATOM 701 O O . LEU A 1 92 ? 5.459 -4.297 2.414 1.00 95.56 92 LEU A O 1
ATOM 705 N N . VAL A 1 93 ? 4.881 -2.756 3.941 1.00 95.12 93 VAL A N 1
ATOM 706 C CA . VAL A 1 93 ? 5.717 -1.674 3.398 1.00 95.12 93 VAL A CA 1
ATOM 707 C C . VAL A 1 93 ? 6.853 -1.379 4.373 1.00 95.12 93 VAL A C 1
ATOM 709 O O . VAL A 1 93 ? 6.617 -0.947 5.500 1.00 95.12 93 VAL A O 1
ATOM 712 N N . VAL A 1 94 ? 8.097 -1.572 3.928 1.00 96.12 94 VAL A N 1
ATOM 713 C CA . VAL A 1 94 ? 9.308 -1.364 4.739 1.00 96.12 94 VAL A CA 1
ATOM 714 C C . VAL A 1 94 ? 10.188 -0.293 4.105 1.00 96.12 94 VAL A C 1
ATOM 716 O O . VAL A 1 94 ? 10.324 -0.212 2.889 1.00 96.12 94 VAL A O 1
ATOM 719 N N . GLY A 1 95 ? 10.802 0.540 4.940 1.00 94.94 95 GLY A N 1
ATOM 720 C CA . GLY A 1 95 ? 11.730 1.583 4.511 1.00 94.94 95 GLY A CA 1
ATOM 721 C C . GLY A 1 95 ? 12.166 2.465 5.682 1.00 94.94 95 GLY A C 1
ATOM 722 O O . GLY A 1 95 ? 11.498 2.468 6.722 1.00 94.94 95 GLY A O 1
ATOM 723 N N . PRO A 1 96 ? 13.255 3.238 5.550 1.00 95.44 96 PRO A N 1
ATOM 724 C CA . PRO A 1 96 ? 13.721 4.126 6.610 1.00 95.44 96 PRO A CA 1
ATOM 725 C C . PRO A 1 96 ? 12.749 5.294 6.851 1.00 95.44 96 PRO A C 1
ATOM 727 O O . PRO A 1 96 ? 11.802 5.535 6.089 1.00 95.44 96 PRO A O 1
ATOM 730 N N . THR A 1 97 ? 12.935 6.015 7.955 1.00 92.56 97 THR A N 1
ATOM 731 C CA . THR A 1 97 ? 12.215 7.273 8.211 1.00 92.56 97 THR A CA 1
ATOM 732 C C . THR A 1 97 ? 12.525 8.278 7.101 1.00 92.56 97 THR A C 1
ATOM 734 O O . THR A 1 97 ? 13.653 8.349 6.625 1.00 92.56 97 THR A O 1
ATOM 737 N N . GLY A 1 98 ? 11.512 9.014 6.637 1.00 92.31 98 GLY A N 1
ATOM 738 C CA . GLY A 1 98 ? 11.664 9.975 5.538 1.00 92.31 98 GLY A CA 1
ATOM 739 C C . GLY A 1 98 ? 11.623 9.382 4.122 1.00 92.31 98 GLY A C 1
ATOM 740 O O . GLY A 1 98 ? 11.530 10.141 3.169 1.00 92.31 98 GLY A O 1
ATOM 741 N N . ALA A 1 99 ? 11.580 8.054 3.950 1.00 95.25 99 ALA A N 1
ATOM 742 C CA . ALA A 1 99 ? 11.500 7.419 2.623 1.00 95.25 99 ALA A CA 1
ATOM 743 C C . ALA A 1 99 ? 10.128 7.539 1.923 1.00 95.25 99 ALA A C 1
ATOM 745 O O . ALA A 1 99 ? 9.917 6.945 0.871 1.00 95.25 99 ALA A O 1
ATOM 746 N N . GLY A 1 100 ? 9.167 8.250 2.520 1.00 94.88 100 GLY A N 1
ATOM 747 C CA . GLY A 1 100 ? 7.834 8.434 1.940 1.00 94.88 100 GLY A CA 1
ATOM 748 C C . GLY A 1 100 ? 6.826 7.316 2.227 1.00 94.88 100 GLY A C 1
ATOM 749 O O . GLY A 1 100 ? 5.780 7.287 1.589 1.00 94.88 100 GLY A O 1
ATOM 750 N N . LYS A 1 101 ? 7.072 6.427 3.203 1.00 96.00 101 LYS A N 1
ATOM 751 C CA . LYS A 1 101 ? 6.124 5.354 3.582 1.00 96.00 101 LYS A CA 1
ATOM 752 C C . LYS A 1 101 ? 4.706 5.872 3.860 1.00 96.00 101 LYS A C 1
ATOM 754 O O . LYS A 1 101 ? 3.752 5.358 3.291 1.00 96.00 101 LYS A O 1
ATOM 759 N N . SER A 1 102 ? 4.572 6.911 4.689 1.00 95.25 102 SER A N 1
ATOM 760 C CA . SER A 1 102 ? 3.270 7.514 5.011 1.00 95.25 102 SER A CA 1
ATOM 761 C C . SER A 1 102 ? 2.582 8.107 3.783 1.00 95.25 102 SER A C 1
ATOM 763 O O . SER A 1 102 ? 1.377 7.959 3.620 1.00 95.25 102 SER A O 1
ATOM 765 N N . VAL A 1 103 ? 3.356 8.723 2.882 1.00 96.12 103 VAL A N 1
ATOM 766 C CA . VAL A 1 103 ? 2.838 9.272 1.620 1.00 96.12 103 VAL A CA 1
ATOM 767 C C . VAL A 1 103 ? 2.314 8.150 0.726 1.00 96.12 103 VAL A C 1
ATOM 769 O O . VAL A 1 103 ? 1.219 8.267 0.183 1.00 96.12 103 VAL A O 1
ATOM 772 N N . LEU A 1 104 ? 3.057 7.045 0.612 1.00 96.31 104 LEU A N 1
ATOM 773 C CA . LEU A 1 104 ? 2.631 5.868 -0.143 1.00 96.31 104 LEU A CA 1
ATOM 774 C C . LEU A 1 104 ? 1.343 5.266 0.434 1.00 96.31 104 LEU A C 1
ATOM 776 O O . LEU A 1 104 ? 0.409 5.022 -0.321 1.00 96.31 104 LEU A O 1
ATOM 780 N N . LEU A 1 105 ? 1.261 5.071 1.753 1.00 96.56 105 LEU A N 1
ATOM 781 C CA . LEU A 1 105 ? 0.068 4.515 2.401 1.00 96.56 105 LEU A CA 1
ATOM 782 C C . LEU A 1 105 ? -1.158 5.425 2.240 1.00 96.56 105 LEU A C 1
ATOM 784 O O . LEU A 1 105 ? -2.238 4.936 1.915 1.00 96.56 105 LEU A O 1
ATOM 788 N N . ALA A 1 106 ? -0.995 6.742 2.394 1.00 97.00 106 ALA A N 1
ATOM 789 C CA . ALA A 1 106 ? -2.072 7.700 2.153 1.00 97.00 106 ALA A CA 1
ATOM 790 C C . ALA A 1 106 ? -2.522 7.687 0.683 1.00 97.00 106 ALA A C 1
ATOM 792 O O . ALA A 1 106 ? -3.720 7.662 0.406 1.00 97.00 106 ALA A O 1
ATOM 793 N N . LEU A 1 107 ? -1.581 7.635 -0.268 1.00 97.00 107 LEU A N 1
ATOM 794 C CA . LEU A 1 107 ? -1.896 7.491 -1.688 1.00 97.00 107 LEU A CA 1
ATOM 795 C C . LEU A 1 107 ? -2.675 6.198 -1.946 1.00 97.00 107 LEU A C 1
ATOM 797 O O . LEU A 1 107 ? -3.712 6.237 -2.598 1.00 97.00 107 LEU A O 1
ATOM 801 N N . MET A 1 108 ? -2.208 5.066 -1.420 1.00 97.19 108 MET A N 1
ATOM 802 C CA . MET A 1 108 ? -2.880 3.775 -1.559 1.00 97.19 108 MET A CA 1
ATOM 803 C C . MET A 1 108 ? -4.306 3.821 -1.002 1.00 97.19 108 MET A C 1
ATOM 805 O O . MET A 1 108 ? -5.228 3.394 -1.692 1.00 97.19 108 MET A O 1
ATOM 809 N N . ALA A 1 109 ? -4.508 4.403 0.183 1.00 97.06 109 ALA A N 1
ATOM 810 C CA . ALA A 1 109 ? -5.829 4.592 0.779 1.00 97.06 109 ALA A CA 1
ATOM 811 C C . ALA A 1 109 ? -6.756 5.426 -0.122 1.00 97.06 109 ALA A C 1
ATOM 813 O O . ALA A 1 109 ? -7.877 5.008 -0.411 1.00 97.06 109 ALA A O 1
ATOM 814 N N . LEU A 1 110 ? -6.278 6.568 -0.628 1.00 96.94 110 LEU A N 1
ATOM 815 C CA . LEU A 1 110 ? -7.039 7.427 -1.542 1.00 96.94 110 LEU A CA 1
ATOM 816 C C . LEU A 1 110 ? -7.391 6.707 -2.849 1.00 96.94 110 LEU A C 1
ATOM 818 O O . LEU A 1 110 ? -8.519 6.802 -3.329 1.00 96.94 110 LEU A O 1
ATOM 822 N N . GLN A 1 111 ? -6.448 5.958 -3.421 1.00 97.00 111 GLN A N 1
ATOM 823 C CA . GLN A 1 111 ? -6.697 5.190 -4.640 1.00 97.00 111 GLN A CA 1
ATOM 824 C C . GLN A 1 111 ? -7.696 4.053 -4.410 1.00 97.00 111 GLN A C 1
ATOM 826 O O . GLN A 1 111 ? -8.522 3.795 -5.288 1.00 97.00 111 GLN A O 1
ATOM 831 N N . PHE A 1 112 ? -7.652 3.410 -3.240 1.00 96.81 112 PHE A N 1
ATOM 832 C CA . PHE A 1 112 ? -8.550 2.317 -2.869 1.00 96.81 112 PHE A CA 1
ATOM 833 C C . PHE A 1 112 ? -10.005 2.783 -2.754 1.00 96.81 112 PHE A C 1
ATOM 835 O O . PHE A 1 112 ? -10.922 2.041 -3.098 1.00 96.81 112 PHE A O 1
ATOM 842 N N . ARG A 1 113 ? -10.230 4.052 -2.378 1.00 95.75 113 ARG A N 1
ATOM 843 C CA . ARG A 1 113 ? -11.570 4.663 -2.319 1.00 95.75 113 ARG A CA 1
ATOM 844 C C . ARG A 1 113 ? -12.307 4.705 -3.660 1.00 95.75 113 ARG A C 1
ATOM 846 O O . ARG A 1 113 ? -13.516 4.914 -3.671 1.00 95.75 113 ARG A O 1
ATOM 853 N N . ARG A 1 114 ? -11.615 4.485 -4.784 1.00 95.31 114 ARG A N 1
ATOM 854 C CA . ARG A 1 114 ? -12.238 4.374 -6.114 1.00 95.31 114 ARG A CA 1
ATOM 855 C C . ARG A 1 114 ? -12.997 3.061 -6.309 1.00 95.31 114 ARG A C 1
ATOM 857 O O . ARG A 1 114 ? -13.831 2.983 -7.207 1.00 95.31 114 ARG A O 1
ATOM 864 N N . TYR A 1 115 ? -12.716 2.037 -5.503 1.00 96.00 115 TYR A N 1
ATOM 865 C CA . TYR A 1 115 ? -13.452 0.780 -5.555 1.00 96.00 115 TYR A CA 1
ATOM 866 C C . TYR A 1 115 ? -14.795 0.914 -4.836 1.00 96.00 115 TYR A C 1
ATOM 868 O O . TYR A 1 115 ? -14.883 1.476 -3.737 1.00 96.00 115 TYR A O 1
ATOM 876 N N . ALA A 1 116 ? -15.847 0.398 -5.471 1.00 94.69 116 ALA A N 1
ATOM 877 C CA . ALA A 1 116 ? -17.204 0.453 -4.945 1.00 94.69 116 ALA A CA 1
ATOM 878 C C . ALA A 1 116 ? -17.289 -0.262 -3.589 1.00 94.69 116 ALA A C 1
ATOM 880 O O . ALA A 1 116 ? -16.777 -1.366 -3.432 1.00 94.69 116 ALA A O 1
ATOM 881 N N . GLY A 1 117 ? -17.917 0.384 -2.603 1.00 93.94 117 GLY A N 1
ATOM 882 C CA . GLY A 1 117 ? -18.076 -0.187 -1.261 1.00 93.94 117 GLY A CA 1
ATOM 883 C C . GLY A 1 117 ? -16.783 -0.309 -0.447 1.00 93.94 117 GLY A C 1
ATOM 884 O O . GLY A 1 117 ? -16.807 -0.910 0.621 1.00 93.94 117 GLY A O 1
ATOM 885 N N . SER A 1 118 ? -15.664 0.255 -0.913 1.00 95.19 118 SER A N 1
ATOM 886 C CA . SER A 1 118 ? -14.406 0.245 -0.161 1.00 95.19 118 SER A CA 1
ATOM 887 C C . SER A 1 118 ? -14.570 0.880 1.223 1.00 95.19 118 SER A C 1
ATOM 889 O O . SER A 1 118 ? -15.279 1.871 1.390 1.00 95.19 118 SER A O 1
ATOM 891 N N . GLN A 1 119 ? -13.868 0.351 2.220 1.00 95.69 119 GLN A N 1
ATOM 892 C CA . GLN A 1 119 ? -13.723 0.967 3.538 1.00 95.69 119 GLN A CA 1
ATOM 893 C C . GLN A 1 119 ? -12.241 0.982 3.896 1.00 95.69 119 GLN A C 1
ATOM 895 O O . GLN A 1 119 ? -11.513 0.048 3.565 1.00 95.69 119 GLN A O 1
ATOM 900 N N . VAL A 1 120 ? -11.785 2.058 4.534 1.00 96.50 1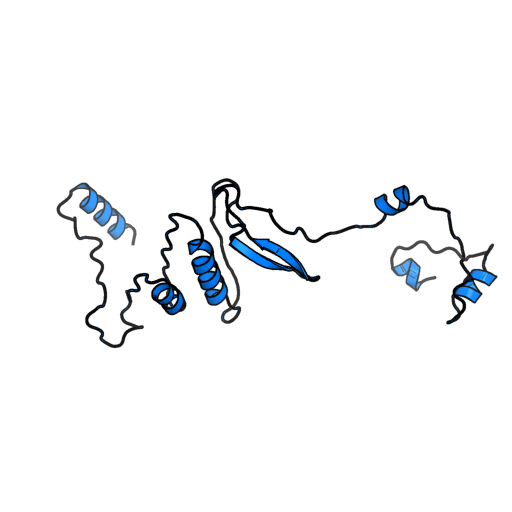20 VAL A N 1
ATOM 901 C CA . VAL A 1 120 ? -10.391 2.204 4.955 1.00 96.50 120 VAL A CA 1
ATOM 902 C C . VAL A 1 120 ? -10.386 2.536 6.436 1.00 96.50 120 VAL A C 1
ATOM 904 O O . VAL A 1 120 ? -10.930 3.558 6.840 1.00 96.50 120 VAL A O 1
ATOM 907 N N . PHE A 1 121 ? -9.746 1.676 7.221 1.00 95.94 121 PHE A N 1
ATOM 908 C CA . PHE A 1 121 ? -9.480 1.892 8.637 1.00 95.94 121 PHE A CA 1
ATOM 909 C C . PHE A 1 121 ? -7.970 2.015 8.808 1.00 95.94 121 PHE A C 1
ATOM 911 O O . PHE A 1 121 ? -7.224 1.151 8.344 1.00 95.94 121 PHE A O 1
ATOM 918 N N . ALA A 1 122 ? -7.514 3.100 9.429 1.00 94.56 122 ALA A N 1
ATOM 919 C CA . ALA A 1 122 ? -6.095 3.391 9.570 1.00 94.56 122 ALA A CA 1
ATOM 920 C C . ALA A 1 122 ? -5.741 3.659 11.032 1.00 94.56 122 ALA A C 1
ATOM 922 O O . ALA A 1 122 ? -6.262 4.587 11.646 1.00 94.56 122 ALA A O 1
ATOM 923 N N . PHE A 1 123 ? -4.812 2.864 11.558 1.00 93.31 123 PHE A N 1
ATOM 924 C CA . PHE A 1 123 ? -4.167 3.108 12.842 1.00 93.31 123 PHE A CA 1
ATOM 925 C C . PHE A 1 123 ? -2.828 3.786 12.569 1.00 93.31 123 PHE A C 1
ATOM 927 O O . PHE A 1 123 ? -1.896 3.159 12.065 1.00 93.31 123 PHE A O 1
ATOM 934 N N . ASP A 1 124 ? -2.754 5.085 12.844 1.00 91.69 124 ASP A N 1
ATOM 935 C CA . ASP A 1 124 ? -1.593 5.911 12.526 1.00 91.69 124 ASP A CA 1
ATOM 936 C C . ASP A 1 124 ? -1.045 6.578 13.785 1.00 91.69 124 ASP A C 1
ATOM 938 O O . ASP A 1 124 ? -1.658 7.486 14.339 1.00 91.69 124 ASP A O 1
ATOM 942 N N . PHE A 1 125 ? 0.145 6.145 14.199 1.00 87.38 125 PHE A N 1
ATOM 943 C CA . PHE A 1 125 ? 0.841 6.693 15.360 1.00 87.38 125 PHE A CA 1
ATOM 944 C C . PHE A 1 125 ? 1.223 8.173 15.188 1.00 87.38 125 PHE A C 1
ATOM 946 O O . PHE A 1 125 ? 1.240 8.921 16.158 1.00 87.38 125 PHE A O 1
ATOM 953 N N . GLY A 1 126 ? 1.548 8.604 13.964 1.00 86.94 126 GLY A N 1
ATOM 954 C CA . GLY A 1 126 ? 2.040 9.958 13.689 1.00 86.94 126 GLY A CA 1
ATOM 955 C C . GLY A 1 126 ? 0.982 10.919 13.147 1.00 86.94 126 GLY A C 1
ATOM 956 O O . GLY A 1 126 ? 1.317 12.054 12.818 1.00 86.94 126 GLY A O 1
ATOM 957 N N . GLY A 1 127 ? -0.263 10.468 12.968 1.00 89.06 127 GLY A N 1
ATOM 958 C CA . GLY A 1 127 ? -1.348 11.275 12.395 1.00 89.06 127 GLY A CA 1
ATOM 959 C C . GLY A 1 127 ? -1.119 11.737 10.946 1.00 89.06 127 GLY A C 1
ATOM 960 O O . GLY A 1 127 ? -1.834 12.607 10.451 1.00 89.06 127 GLY A O 1
ATOM 961 N N . SER A 1 128 ? -0.144 11.162 10.242 1.00 91.88 128 SER A N 1
ATOM 962 C CA . SER A 1 128 ? 0.213 11.480 8.856 1.00 91.88 128 SER A CA 1
ATOM 963 C C . SER A 1 128 ? -0.927 11.293 7.844 1.00 91.88 128 SER A C 1
ATOM 965 O O . SER A 1 128 ? -0.981 12.008 6.844 1.00 91.88 128 SER A O 1
ATOM 967 N N . ILE A 1 129 ? -1.866 10.379 8.103 1.00 94.62 129 ILE A N 1
ATOM 968 C CA . ILE A 1 129 ? -3.016 10.113 7.230 1.00 94.62 129 ILE A CA 1
ATOM 969 C C . ILE A 1 129 ? -4.198 11.064 7.467 1.00 94.62 129 ILE A C 1
ATOM 971 O O . ILE A 1 129 ? -5.126 11.091 6.657 1.00 94.62 129 ILE A O 1
ATOM 975 N N . ARG A 1 130 ? -4.165 11.884 8.531 1.00 93.31 130 ARG A N 1
ATOM 976 C CA . ARG A 1 130 ? -5.261 12.786 8.937 1.00 93.31 130 ARG A CA 1
ATOM 977 C C . ARG A 1 130 ? -5.788 13.629 7.780 1.00 93.31 130 ARG A C 1
ATOM 979 O O . ARG A 1 130 ? -6.992 13.689 7.558 1.00 93.31 130 ARG A O 1
ATOM 986 N N . ALA A 1 131 ? -4.889 14.247 7.016 1.00 94.38 131 ALA A N 1
ATOM 987 C CA . ALA A 1 131 ? -5.273 15.086 5.884 1.00 94.38 131 ALA A CA 1
ATOM 988 C C . ALA A 1 131 ? -6.043 14.297 4.810 1.00 94.38 131 ALA A C 1
ATOM 990 O O . ALA A 1 131 ? -7.039 14.790 4.291 1.00 94.38 131 ALA A O 1
ATOM 991 N N . ALA A 1 132 ? -5.619 13.066 4.508 1.00 95.88 132 ALA A N 1
ATOM 992 C CA . ALA A 1 132 ? -6.296 12.210 3.537 1.00 95.88 132 ALA A CA 1
ATOM 993 C C . ALA A 1 132 ? -7.667 11.738 4.046 1.00 95.88 132 ALA A C 1
ATOM 995 O O . ALA A 1 132 ? -8.625 11.732 3.277 1.00 95.88 132 ALA A O 1
ATOM 996 N N . ALA A 1 133 ? -7.772 11.388 5.333 1.00 95.00 133 ALA A N 1
ATOM 997 C CA . ALA A 1 133 ? -9.037 10.995 5.954 1.00 95.00 133 ALA A CA 1
ATOM 998 C C . ALA A 1 133 ? -10.069 12.132 5.881 1.00 95.00 133 ALA A C 1
ATOM 1000 O O . ALA A 1 133 ? -11.152 11.946 5.326 1.00 95.00 133 ALA A O 1
ATOM 1001 N N . LEU A 1 134 ? -9.690 13.332 6.333 1.00 94.25 134 LEU A N 1
ATOM 1002 C CA . LEU A 1 134 ? -10.567 14.505 6.325 1.00 94.25 134 LEU A CA 1
ATOM 1003 C C . LEU A 1 134 ? -10.929 14.954 4.902 1.00 94.25 134 LEU A C 1
ATOM 1005 O O . LEU A 1 134 ? -12.083 15.282 4.637 1.00 94.25 134 LEU A O 1
ATOM 1009 N N . ALA A 1 135 ? -9.978 14.926 3.962 1.00 94.75 135 ALA A N 1
ATOM 1010 C CA . ALA A 1 135 ? -10.239 15.280 2.564 1.00 94.75 135 ALA A CA 1
ATOM 1011 C C . ALA A 1 135 ? -11.252 14.341 1.887 1.00 94.75 135 ALA A C 1
ATOM 1013 O O . ALA A 1 135 ? -11.958 14.756 0.971 1.00 94.75 135 ALA A O 1
ATOM 1014 N N . MET A 1 136 ? -11.342 13.090 2.345 1.00 95.25 136 MET A N 1
ATOM 1015 C CA . MET A 1 136 ? -12.329 12.116 1.874 1.00 95.25 136 MET A CA 1
ATOM 1016 C C . MET A 1 136 ? -13.642 12.141 2.669 1.00 95.25 136 MET A C 1
ATOM 1018 O O . MET A 1 136 ? -14.487 11.273 2.447 1.00 95.25 136 MET A O 1
ATOM 1022 N N . GLY A 1 137 ? -13.817 13.106 3.582 1.00 94.00 137 GLY A N 1
ATOM 1023 C CA . GLY A 1 137 ? -14.988 13.208 4.456 1.00 94.00 137 GLY A CA 1
ATOM 1024 C C . GLY A 1 137 ? -15.097 12.069 5.471 1.00 94.00 137 GLY A C 1
ATOM 1025 O O . GLY A 1 137 ? -16.203 11.746 5.892 1.00 94.00 137 GLY A O 1
ATOM 1026 N N . GLY A 1 138 ? -13.980 11.414 5.796 1.00 93.38 138 GLY A N 1
ATOM 1027 C CA . GLY A 1 138 ? -13.924 10.368 6.811 1.00 93.38 138 GLY A CA 1
ATOM 1028 C C . GLY A 1 138 ? -13.698 10.926 8.212 1.00 93.38 138 GLY A C 1
ATOM 1029 O O . GLY A 1 138 ? -13.256 12.065 8.384 1.00 93.38 138 GLY A O 1
ATOM 1030 N N . ASP A 1 139 ? -13.950 10.081 9.204 1.00 91.38 139 ASP A N 1
ATOM 1031 C CA . ASP A 1 139 ? -13.714 10.404 10.604 1.00 91.38 139 ASP A CA 1
ATOM 1032 C C . ASP A 1 139 ? -12.229 10.270 10.958 1.00 91.38 139 ASP A C 1
ATOM 1034 O O . ASP A 1 139 ? -11.522 9.370 10.492 1.00 91.38 139 ASP A O 1
ATOM 1038 N N . TRP A 1 140 ? -11.749 11.174 11.807 1.00 90.94 140 TRP A N 1
ATOM 1039 C CA . TRP A 1 140 ? -10.418 11.097 12.390 1.00 90.94 140 TRP A CA 1
ATOM 1040 C C . TRP A 1 140 ? -10.509 11.381 13.884 1.00 90.94 140 TRP A C 1
ATOM 1042 O O . TRP A 1 140 ? -11.066 12.399 14.292 1.00 90.94 140 TRP A O 1
ATOM 1052 N N . HIS A 1 141 ? -9.940 10.484 14.685 1.00 88.25 141 HIS A N 1
ATOM 1053 C CA . HIS A 1 141 ? -9.968 10.564 16.139 1.00 88.25 141 HIS A CA 1
ATOM 1054 C C . HIS A 1 141 ? -8.551 10.449 16.694 1.00 88.25 141 HIS A C 1
ATOM 1056 O O . HIS A 1 141 ? -7.817 9.522 16.340 1.00 88.25 141 HIS A O 1
ATOM 1062 N N . ASP A 1 142 ? -8.180 11.371 17.581 1.00 85.81 142 ASP A N 1
ATOM 1063 C CA . ASP A 1 142 ? -6.963 11.250 18.377 1.00 85.81 142 ASP A CA 1
ATOM 1064 C C . ASP A 1 142 ? -7.237 10.339 19.581 1.00 85.81 142 ASP A C 1
ATOM 1066 O O . ASP A 1 142 ? -7.944 10.720 20.513 1.00 85.81 142 ASP A O 1
ATOM 1070 N N . LEU A 1 143 ? -6.693 9.121 19.543 1.00 81.00 143 LEU A N 1
ATOM 1071 C CA . LEU A 1 143 ? -6.817 8.145 20.630 1.00 81.00 143 LEU A CA 1
ATOM 1072 C C . LEU A 1 143 ? -5.781 8.358 21.745 1.00 81.00 143 LEU A C 1
ATOM 1074 O O . LEU A 1 143 ? -5.939 7.810 22.833 1.00 81.00 143 LEU A O 1
ATOM 1078 N N . GLY A 1 144 ? -4.696 9.091 21.470 1.00 73.81 144 GLY A N 1
ATOM 1079 C CA . GLY A 1 144 ? -3.577 9.280 22.398 1.00 73.81 144 GLY A CA 1
ATOM 1080 C C . GLY A 1 144 ? -3.554 10.648 23.078 1.00 73.81 144 GLY A C 1
ATOM 1081 O O . GLY A 1 144 ? -2.775 10.840 24.009 1.00 73.81 144 GLY A O 1
ATOM 1082 N N . GLY A 1 145 ? -4.358 11.603 22.599 1.00 70.06 145 GLY A N 1
ATOM 1083 C CA . GLY A 1 145 ? -4.438 12.979 23.105 1.00 70.06 145 GLY A CA 1
ATOM 1084 C C . GLY A 1 145 ? -3.182 13.824 22.859 1.00 70.06 145 GLY A C 1
ATOM 1085 O O . GLY A 1 145 ? -3.103 14.958 23.320 1.00 70.06 145 GLY A O 1
ATOM 1086 N N . GLY A 1 146 ? -2.176 13.278 22.170 1.00 69.56 146 GLY A N 1
ATOM 1087 C CA . GLY A 1 146 ? -0.898 13.945 21.913 1.00 69.56 146 GLY A CA 1
ATOM 1088 C C . GLY A 1 146 ? -0.878 14.787 20.636 1.00 69.56 146 GLY A C 1
ATOM 1089 O O . GLY A 1 146 ? 0.099 15.494 20.398 1.00 69.56 146 GLY A O 1
ATOM 1090 N N . LEU A 1 147 ? -1.914 14.694 19.797 1.00 70.81 147 LEU A N 1
ATOM 1091 C CA . LEU A 1 147 ? -2.001 15.371 18.501 1.00 70.81 147 LEU A CA 1
ATOM 1092 C C . LEU A 1 147 ? -3.047 16.495 18.494 1.00 70.81 147 LEU A C 1
ATOM 1094 O O . LEU A 1 147 ? -2.976 17.383 17.644 1.00 70.81 147 LEU A O 1
ATOM 1098 N N . THR A 1 148 ? -3.989 16.483 19.436 1.00 64.50 148 THR A N 1
ATOM 1099 C CA . THR A 1 148 ? -4.925 17.582 19.697 1.00 64.50 148 THR A CA 1
ATOM 1100 C C . THR A 1 148 ? -4.666 18.168 21.083 1.00 64.50 148 THR A C 1
ATOM 1102 O O . THR A 1 148 ? -4.937 17.512 22.086 1.00 64.50 148 THR A O 1
ATOM 1105 N N . GLU A 1 149 ? -4.156 19.402 21.164 1.00 56.38 149 GLU A N 1
ATOM 1106 C CA . GLU A 1 149 ? -4.031 20.132 22.434 1.00 56.38 149 GLU A CA 1
ATOM 1107 C C . GLU A 1 149 ? -5.427 20.461 22.995 1.00 56.38 149 GLU A C 1
ATOM 1109 O O . GLU A 1 149 ? -5.989 21.513 22.709 1.00 56.38 149 GLU A O 1
ATOM 1114 N N . GLY A 1 150 ? -5.995 19.551 23.791 1.00 54.72 150 GLY A N 1
ATOM 1115 C CA . GLY A 1 150 ? -7.159 19.837 24.636 1.00 54.72 150 GLY A CA 1
ATOM 1116 C C . GLY A 1 150 ? -8.490 20.045 23.910 1.00 54.72 150 GLY A C 1
ATOM 1117 O O . GLY A 1 150 ? -9.310 20.820 24.393 1.00 54.72 150 GLY A O 1
ATOM 1118 N N . ASP A 1 151 ? -8.723 19.378 22.778 1.00 57.75 151 ASP A N 1
ATOM 1119 C CA . ASP A 1 151 ? -10.033 19.426 22.120 1.00 57.75 151 ASP A CA 1
ATOM 1120 C C . ASP A 1 151 ? -11.026 18.478 22.827 1.00 57.75 151 ASP A C 1
ATOM 1122 O O . ASP A 1 151 ? -10.726 17.300 23.048 1.00 57.75 151 ASP A O 1
ATOM 1126 N N . ASP A 1 152 ? -12.228 18.968 23.150 1.00 56.53 152 ASP A N 1
ATOM 1127 C CA . ASP A 1 152 ? -13.305 18.234 23.854 1.00 56.53 152 ASP A CA 1
ATOM 1128 C C . ASP A 1 152 ? -13.857 17.027 23.051 1.00 56.53 152 ASP A C 1
ATOM 1130 O O . ASP A 1 152 ? -14.762 16.323 23.497 1.00 56.53 152 ASP A O 1
ATOM 1134 N N . GLN A 1 153 ? -13.320 16.769 21.853 1.00 58.31 153 GLN A N 1
ATOM 1135 C CA . GLN A 1 153 ? -13.744 15.715 20.923 1.00 58.31 153 GLN A CA 1
ATOM 1136 C C . GLN A 1 153 ? -12.855 14.458 20.945 1.00 58.31 153 GLN A C 1
ATOM 1138 O O . GLN A 1 153 ? -12.942 13.628 20.035 1.00 58.31 153 GLN A O 1
ATOM 1143 N N . SER A 1 154 ? -11.988 14.293 21.950 1.00 66.12 154 SER A N 1
ATOM 1144 C CA . SER A 1 154 ? -11.191 13.062 22.069 1.00 66.12 154 SER A CA 1
ATOM 1145 C C . SER A 1 154 ? -12.095 11.843 22.305 1.00 66.12 154 SER A C 1
ATOM 1147 O O . SER A 1 154 ? -12.969 11.835 23.175 1.00 66.12 154 SER A O 1
ATOM 1149 N N . VAL A 1 155 ? -11.911 10.796 21.496 1.00 75.06 155 VAL A N 1
ATOM 1150 C CA . VAL A 1 155 ? -12.691 9.561 21.624 1.00 75.06 155 VAL A CA 1
ATOM 1151 C C . VAL A 1 155 ? -12.051 8.685 22.688 1.00 75.06 155 VAL A C 1
ATOM 1153 O O . VAL A 1 155 ? -10.892 8.294 22.575 1.00 75.06 155 VAL A O 1
ATOM 1156 N N . SER A 1 156 ? -12.830 8.337 23.709 1.00 80.94 156 SER A N 1
ATOM 1157 C CA . SER A 1 156 ? -12.438 7.348 24.712 1.00 80.94 156 SER A CA 1
ATOM 1158 C C . SER A 1 156 ? -12.953 5.966 24.322 1.00 80.94 156 SER A C 1
ATOM 1160 O O . SER A 1 156 ? -14.105 5.809 23.919 1.00 80.94 156 SER A O 1
ATOM 1162 N N . LEU A 1 157 ? -12.104 4.950 24.463 1.00 85.75 157 LEU A N 1
ATOM 1163 C CA . LEU A 1 157 ? -12.469 3.558 24.213 1.00 85.75 157 LEU A CA 1
ATOM 1164 C C . LEU A 1 157 ? -12.794 2.863 25.537 1.00 85.75 157 LEU A C 1
ATOM 1166 O O . LEU A 1 157 ? -12.021 2.941 26.489 1.00 85.75 157 LEU A O 1
ATOM 1170 N N . GLN A 1 158 ? -13.911 2.135 25.582 1.00 89.50 158 GLN A N 1
ATOM 1171 C CA . GLN A 1 158 ? -14.290 1.289 26.717 1.00 89.50 158 GLN A CA 1
ATOM 1172 C C . GLN A 1 158 ? -14.331 -0.185 26.277 1.00 89.50 158 GLN A C 1
ATOM 1174 O O . GLN A 1 158 ? -15.415 -0.746 26.079 1.00 89.50 158 GLN A O 1
ATOM 1179 N N . PRO A 1 159 ? -13.161 -0.833 26.103 1.00 88.19 159 PRO A N 1
ATOM 1180 C CA . PRO A 1 159 ? -13.088 -2.222 25.643 1.00 88.19 159 PRO A CA 1
ATOM 1181 C C . PRO A 1 159 ? -13.749 -3.209 26.620 1.00 88.19 159 PRO A C 1
ATOM 1183 O O . PRO A 1 159 ? -14.189 -4.268 26.204 1.00 88.19 159 PRO A O 1
ATOM 1186 N N . LEU A 1 160 ? -13.884 -2.838 27.899 1.00 91.88 160 LEU A N 1
ATOM 1187 C CA . LEU A 1 160 ? -14.532 -3.636 28.948 1.00 91.88 160 LEU A CA 1
ATOM 1188 C C . LEU A 1 160 ? -15.969 -3.177 29.252 1.00 91.88 160 LEU A C 1
ATOM 1190 O O . LEU A 1 160 ? -16.441 -3.288 30.382 1.00 91.88 160 LEU A O 1
ATOM 1194 N N . SER A 1 161 ? -16.662 -2.598 28.272 1.00 94.38 161 SER A N 1
ATOM 1195 C CA . SER A 1 161 ? -18.019 -2.068 28.472 1.00 94.38 161 SER A CA 1
ATOM 1196 C C . SER A 1 161 ? -19.062 -3.137 28.792 1.00 94.38 161 SER A C 1
ATOM 1198 O O . SER A 1 161 ? -20.076 -2.788 29.381 1.00 94.38 161 SER A O 1
ATOM 1200 N N . ARG A 1 162 ? -18.799 -4.402 28.438 1.00 94.50 162 ARG A N 1
ATOM 1201 C CA . ARG A 1 162 ? -19.750 -5.520 28.528 1.00 94.50 162 ARG A CA 1
ATOM 1202 C C . ARG A 1 162 ? -19.398 -6.569 29.586 1.00 94.50 162 ARG A C 1
ATOM 1204 O O . ARG A 1 162 ? -19.716 -7.745 29.438 1.00 94.50 162 ARG A O 1
ATOM 1211 N N . LEU A 1 163 ? -18.704 -6.188 30.661 1.00 94.75 163 LEU A N 1
ATOM 1212 C CA . LEU A 1 163 ? -18.269 -7.127 31.714 1.00 94.75 163 LEU A CA 1
ATOM 1213 C C . LEU A 1 163 ? -19.422 -7.813 32.467 1.00 94.75 163 LEU A C 1
ATOM 1215 O O . LEU A 1 163 ? -19.212 -8.792 33.194 1.00 94.75 163 LEU A O 1
ATOM 1219 N N . GLU A 1 164 ? -20.641 -7.309 32.339 1.00 95.69 164 GLU A N 1
ATOM 1220 C CA . GLU A 1 164 ? -21.864 -7.965 32.777 1.00 95.69 164 GLU A CA 1
ATOM 1221 C C . GLU A 1 164 ? -22.107 -9.294 32.043 1.00 95.69 164 GLU A C 1
ATOM 1223 O O . GLU A 1 164 ? -22.622 -10.232 32.656 1.00 95.69 164 GLU A O 1
ATOM 1228 N N . GLU A 1 165 ? -21.667 -9.420 30.789 1.00 97.38 165 GLU A N 1
ATOM 1229 C CA . GLU A 1 165 ? -21.775 -10.642 29.999 1.00 97.38 165 GLU A CA 1
ATOM 1230 C C . GLU A 1 165 ? -20.709 -11.660 30.426 1.00 97.38 165 GLU A C 1
ATOM 1232 O O . GLU A 1 165 ? -19.516 -11.366 30.523 1.00 97.38 165 GLU A O 1
ATOM 1237 N N . THR A 1 166 ? -21.125 -12.904 30.687 1.00 97.12 166 THR A N 1
ATOM 1238 C CA . THR A 1 166 ? -20.220 -13.941 31.216 1.00 97.12 166 THR A CA 1
ATOM 1239 C C . THR A 1 166 ? -19.075 -14.273 30.254 1.00 97.12 166 THR A C 1
ATOM 1241 O O . THR A 1 166 ? -17.958 -14.505 30.709 1.00 97.12 166 THR A O 1
ATOM 1244 N N . ALA A 1 167 ? -19.335 -14.267 28.941 1.00 95.75 167 ALA A N 1
ATOM 1245 C CA . ALA A 1 167 ? -18.324 -14.547 27.920 1.00 95.75 167 ALA A CA 1
ATOM 1246 C C . ALA A 1 167 ? -17.264 -13.436 27.836 1.00 95.75 167 ALA A C 1
ATOM 1248 O O . ALA A 1 167 ? -16.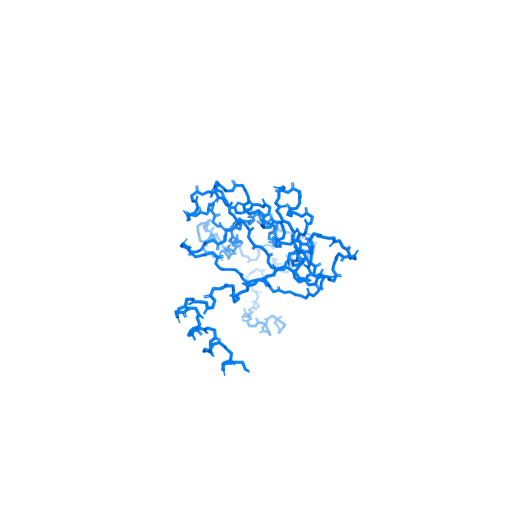071 -13.728 27.885 1.00 95.75 167 ALA A O 1
ATOM 1249 N N . GLU A 1 168 ? -17.694 -12.173 27.797 1.00 96.38 168 GLU A N 1
ATOM 1250 C CA . GLU A 1 168 ? -16.806 -11.000 27.785 1.00 96.38 168 GLU A CA 1
ATOM 1251 C C . GLU A 1 168 ? -15.954 -10.930 29.055 1.00 96.38 168 GLU A C 1
ATOM 1253 O O . GLU A 1 168 ? -14.753 -10.669 29.003 1.00 96.38 168 GLU A O 1
ATOM 1258 N N . ARG A 1 169 ? -16.541 -11.249 30.216 1.00 96.06 169 ARG A N 1
ATOM 1259 C CA . ARG A 1 169 ? -15.801 -11.319 31.481 1.00 96.06 169 ARG A CA 1
ATOM 1260 C C . ARG A 1 169 ? -14.729 -12.408 31.482 1.00 96.06 169 ARG A C 1
ATOM 1262 O O . ARG A 1 169 ? -13.647 -12.174 32.013 1.00 96.06 169 ARG A O 1
ATOM 1269 N N . ALA A 1 170 ? -15.028 -13.584 30.928 1.00 95.56 170 ALA A N 1
ATOM 1270 C CA . ALA A 1 170 ? -14.058 -14.671 30.825 1.00 95.56 170 ALA A CA 1
ATOM 1271 C C . ALA A 1 170 ? -12.893 -14.279 29.906 1.00 95.56 170 ALA A C 1
ATOM 1273 O O . ALA A 1 170 ? -11.741 -14.371 30.318 1.00 95.56 170 ALA A O 1
ATOM 1274 N N . TRP A 1 171 ? -13.194 -13.733 28.722 1.00 95.00 171 TRP A N 1
ATOM 1275 C CA . TRP A 1 171 ? -12.176 -13.213 27.806 1.00 95.00 171 TRP A CA 1
ATOM 1276 C C . TRP A 1 171 ? -11.308 -12.128 28.457 1.00 95.00 171 TRP A C 1
ATOM 1278 O O . TRP A 1 171 ? -10.084 -12.175 28.359 1.00 95.00 171 TRP A O 1
ATOM 1288 N N . ALA A 1 172 ? -11.923 -11.177 29.165 1.00 95.31 172 ALA A N 1
ATOM 1289 C CA . ALA A 1 172 ? -11.196 -10.111 29.846 1.00 95.31 172 ALA A CA 1
ATOM 1290 C C . ALA A 1 172 ? -10.264 -10.654 30.940 1.00 95.31 172 ALA A C 1
ATOM 1292 O O . ALA A 1 172 ? -9.145 -10.165 31.085 1.00 95.31 172 ALA A O 1
ATOM 1293 N N . ALA A 1 173 ? -10.701 -11.667 31.697 1.00 94.44 173 ALA A N 1
ATOM 1294 C CA . ALA A 1 173 ? -9.865 -12.326 32.696 1.00 94.44 173 ALA A CA 1
ATOM 1295 C C . ALA A 1 173 ? -8.666 -13.036 32.049 1.00 94.44 173 ALA A C 1
ATOM 1297 O O . ALA A 1 173 ? -7.540 -12.851 32.508 1.00 94.44 173 ALA A O 1
ATOM 1298 N N . ASP A 1 174 ? -8.891 -13.780 30.963 1.00 94.56 174 ASP A N 1
ATOM 1299 C CA . ASP A 1 174 ? -7.824 -14.460 30.222 1.00 94.56 174 ASP A CA 1
ATOM 1300 C C . ASP A 1 174 ? -6.809 -13.460 29.653 1.00 94.56 174 ASP A C 1
ATOM 1302 O O . ASP A 1 174 ? -5.599 -13.651 29.779 1.00 94.56 174 ASP A O 1
ATOM 1306 N N . TRP A 1 175 ? -7.290 -12.357 29.073 1.00 93.38 175 TRP A N 1
ATOM 1307 C CA . TRP A 1 175 ? -6.441 -11.294 28.541 1.00 93.38 175 TRP A CA 1
ATOM 1308 C C . TRP A 1 175 ? -5.587 -10.633 29.629 1.00 93.38 175 TRP A C 1
ATOM 1310 O O . TRP A 1 175 ? -4.389 -10.453 29.430 1.00 93.38 175 TRP A O 1
ATOM 1320 N N . LEU A 1 176 ? -6.173 -10.322 30.791 1.00 91.31 176 LEU A N 1
ATOM 1321 C CA . LEU A 1 176 ? -5.448 -9.727 31.919 1.00 91.31 176 LEU A CA 1
ATOM 1322 C C . LEU A 1 176 ? -4.370 -10.654 32.490 1.00 91.31 176 LEU A C 1
ATOM 1324 O O . LEU A 1 176 ? -3.351 -10.164 32.959 1.00 91.31 176 LEU A O 1
ATOM 1328 N N . VAL A 1 177 ? -4.592 -11.971 32.474 1.00 94.31 177 VAL A N 1
ATOM 1329 C CA . VAL A 1 177 ? -3.605 -12.964 32.935 1.00 94.31 177 VAL A CA 1
ATOM 1330 C C . VAL A 1 177 ? -2.473 -13.157 31.919 1.00 94.31 177 VAL A C 1
ATOM 1332 O O . VAL A 1 177 ? -1.373 -13.552 32.299 1.00 94.31 177 VAL A O 1
ATOM 1335 N N . ALA A 1 178 ? -2.733 -12.906 30.634 1.00 92.19 178 ALA A N 1
ATOM 1336 C CA . ALA A 1 178 ? -1.752 -13.057 29.562 1.00 92.19 178 ALA A CA 1
ATOM 1337 C C . ALA A 1 178 ? -0.769 -11.875 29.428 1.00 92.19 178 ALA A C 1
ATOM 1339 O O . ALA A 1 178 ? 0.222 -12.010 28.704 1.00 92.19 178 ALA A O 1
ATOM 1340 N N . ILE A 1 179 ? -1.046 -10.740 30.081 1.00 75.12 179 ILE A N 1
ATOM 1341 C CA . ILE A 1 179 ? -0.167 -9.557 30.148 1.00 75.12 179 ILE A CA 1
ATOM 1342 C C . ILE A 1 179 ? 0.807 -9.695 31.317 1.00 75.12 179 ILE A C 1
ATOM 1344 O O . ILE A 1 179 ? 2.005 -9.401 31.102 1.00 75.12 179 ILE A O 1
#

pLDDT: mean 85.97, std 11.22, range [54.72, 97.38]

Sequence (179 aa):
EKVIQGRDFTAMPETINAVDAWLGSLPGHVYANVRQPPISTLNLAHMIPLSAVWAGPERDEHLAAPPLLFGKTEGSTPFRFSLHVGDVGHTLVVGPTGAGKSVLLALMALQFRRYAGSQVFAFDFGGSIRAAALAMGGDWHDLGGGLTEGDDQSVSLQPLSRLEETAERAWAADWLVAI

Organism: Rhodopseudomonas palustris (NCBI:txid1076)

InterPro domains:
  IPR027417 P-loop containing nucleoside triphosphate hydrolase [G3DSA:3.40.50.300] (39-177)
  IPR027417 P-loop containing nucleoside triphosphate hydrolase [SSF52540] (44-178)

Radius of gyration: 31.38 Å; chains: 1; bounding box: 68×38×76 Å